Protein AF-A0A958XZC6-F1 (afdb_monomer)

Solvent-accessible surface area (backbone atoms only — not comparable to full-atom values): 3819 Å² total; per-residue (Å²): 133,81,90,76,71,53,89,60,54,73,68,56,50,52,54,43,52,52,46,41,75,66,50,84,50,65,68,59,28,53,52,40,50,53,49,45,43,22,28,73,68,65,42,48,46,66,62,47,13,65,74,74,74,48,55,42,70,61,41,46,56,58,76,73,105

Foldseek 3Di:
DDWFADADDPVRLVVLVVCLVPDPDPVSNLLSQLNCCRHVVVDTLCVSCVVSVHDSVVSVVSRVD

Sequence (65 aa):
MKSIQIELKADEISDLEHLYHQTKDIRTRTRVQIILLNGEQGMVSSAIASIVRMNDVSVQRILHR

Mean predicted aligned error: 3.02 Å

Radius of gyration: 11.13 Å; Cα contacts (8 Å, |Δi|>4): 69; chains: 1; bounding box: 22×30×24 Å

Structure (mmCIF, N/CA/C/O backbone):
data_AF-A0A958XZC6-F1
#
_entry.id   AF-A0A958XZC6-F1
#
loop_
_atom_site.group_PDB
_atom_site.id
_atom_site.type_symbol
_atom_site.label_atom_id
_atom_site.label_alt_i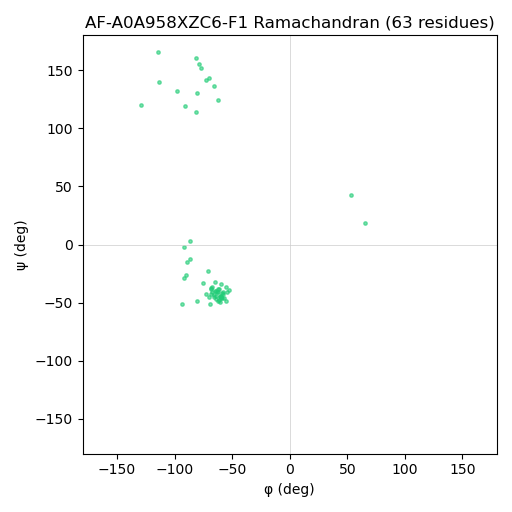d
_atom_site.label_comp_id
_atom_site.label_asym_id
_atom_site.label_entity_id
_atom_site.label_seq_id
_atom_site.pdbx_PDB_ins_code
_atom_site.Cartn_x
_atom_site.Cartn_y
_atom_site.Cartn_z
_atom_site.occupancy
_atom_site.B_iso_or_equiv
_atom_site.auth_seq_id
_atom_site.auth_comp_id
_atom_site.auth_asym_id
_atom_site.auth_atom_id
_atom_site.pdbx_PDB_model_num
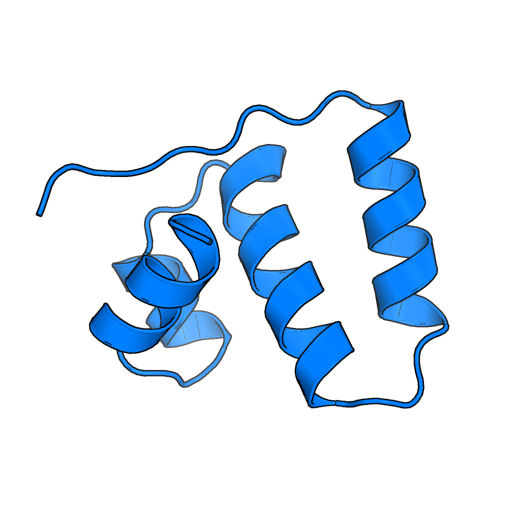ATOM 1 N N . MET A 1 1 ? -3.681 -21.319 5.399 1.00 56.03 1 MET A N 1
ATOM 2 C CA . MET A 1 1 ? -3.060 -20.423 6.403 1.00 56.03 1 MET A CA 1
ATOM 3 C C . MET A 1 1 ? -4.141 -19.506 6.960 1.00 56.03 1 MET A C 1
ATOM 5 O O . MET A 1 1 ? -5.108 -19.261 6.251 1.00 56.03 1 MET A O 1
ATOM 9 N N . LYS A 1 2 ? -4.036 -19.084 8.227 1.00 58.00 2 LYS A N 1
ATOM 10 C CA . LYS A 1 2 ? -5.025 -18.214 8.892 1.00 58.00 2 LYS A CA 1
ATOM 11 C C . LYS A 1 2 ? -4.955 -16.802 8.288 1.00 58.00 2 LYS A C 1
ATOM 13 O O . LYS A 1 2 ? -3.861 -16.363 7.942 1.00 58.00 2 LYS A O 1
ATOM 18 N N . SER A 1 3 ? -6.090 -16.120 8.140 1.00 64.69 3 SER A N 1
ATOM 19 C CA . SER A 1 3 ? -6.135 -14.727 7.679 1.00 64.69 3 SER A CA 1
ATOM 20 C C . SER A 1 3 ? -5.395 -13.830 8.672 1.00 64.69 3 SER A C 1
ATOM 22 O O . SER A 1 3 ? -5.705 -13.854 9.863 1.00 64.69 3 SER A O 1
ATOM 24 N N . ILE A 1 4 ? -4.408 -13.078 8.185 1.00 81.75 4 ILE A N 1
ATOM 25 C CA . ILE A 1 4 ? -3.672 -12.086 8.973 1.00 81.75 4 ILE A CA 1
ATOM 26 C C . ILE A 1 4 ? -4.282 -10.724 8.679 1.00 81.75 4 ILE A C 1
ATOM 28 O O . ILE A 1 4 ? -4.501 -10.376 7.515 1.00 81.75 4 ILE A O 1
ATOM 32 N N . GLN A 1 5 ? -4.548 -9.981 9.743 1.00 87.62 5 GLN A N 1
ATOM 33 C CA . GLN A 1 5 ? -4.978 -8.600 9.672 1.00 87.62 5 GLN A CA 1
ATOM 34 C C . GLN A 1 5 ? -4.085 -7.791 10.602 1.00 87.62 5 GLN A C 1
ATOM 36 O O . GLN A 1 5 ? -3.974 -8.108 11.785 1.00 87.62 5 GLN A O 1
ATOM 41 N N . ILE A 1 6 ? -3.383 -6.822 10.027 1.00 91.00 6 ILE A N 1
ATOM 42 C CA . ILE A 1 6 ? -2.531 -5.893 10.755 1.00 91.00 6 ILE A CA 1
ATOM 43 C C . ILE A 1 6 ? -3.442 -4.823 11.348 1.00 91.00 6 ILE A C 1
ATOM 45 O O . ILE A 1 6 ? -4.271 -4.257 10.646 1.00 91.00 6 ILE A O 1
ATOM 49 N N . GLU A 1 7 ? -3.298 -4.543 12.635 1.00 92.56 7 GLU A N 1
ATOM 50 C CA . GLU A 1 7 ? -3.937 -3.385 13.253 1.00 92.56 7 GLU A CA 1
ATOM 51 C C . GLU A 1 7 ? -2.959 -2.213 13.173 1.00 92.56 7 GLU A C 1
ATOM 53 O O . GLU A 1 7 ? -1.849 -2.309 13.695 1.00 92.56 7 GLU A O 1
ATOM 58 N N . LEU A 1 8 ? -3.356 -1.136 12.494 1.00 93.25 8 LEU A N 1
ATOM 59 C CA . LEU A 1 8 ? -2.575 0.096 12.395 1.00 93.25 8 LEU A CA 1
ATOM 60 C C . LEU A 1 8 ? -3.293 1.230 13.121 1.00 93.25 8 LEU A C 1
ATOM 62 O O . LEU A 1 8 ? -4.511 1.390 13.016 1.00 93.25 8 LEU A O 1
ATOM 66 N N . LYS A 1 9 ? -2.530 2.053 13.834 1.00 95.81 9 LYS A N 1
ATOM 67 C CA . LYS A 1 9 ? -2.998 3.333 14.372 1.00 95.81 9 LYS A CA 1
ATOM 68 C C . LYS A 1 9 ? -2.957 4.410 13.289 1.00 95.81 9 LYS A C 1
ATOM 70 O O . LYS A 1 9 ? -2.213 4.300 12.320 1.00 95.81 9 LYS A O 1
ATOM 75 N N . ALA A 1 10 ? -3.709 5.492 13.494 1.00 94.31 10 ALA A N 1
ATOM 76 C CA . ALA A 1 10 ? -3.750 6.620 12.560 1.00 94.31 10 ALA A CA 1
ATOM 77 C C . ALA A 1 10 ? -2.353 7.199 12.257 1.00 94.31 10 ALA A C 1
ATOM 79 O O . ALA A 1 10 ? -2.038 7.457 11.098 1.00 94.31 10 ALA A O 1
ATOM 80 N N . ASP A 1 11 ? -1.498 7.323 13.277 1.00 96.25 11 ASP A N 1
ATOM 81 C CA . ASP A 1 11 ? -0.127 7.823 13.112 1.00 96.25 11 ASP A CA 1
ATOM 82 C C . ASP A 1 11 ? 0.721 6.877 12.242 1.00 96.25 11 ASP A C 1
ATOM 84 O O . ASP A 1 11 ? 1.443 7.320 11.354 1.00 96.25 11 ASP A O 1
ATOM 88 N N . GLU A 1 12 ? 0.569 5.561 12.425 1.00 96.50 12 GLU A N 1
ATOM 89 C CA . GLU A 1 12 ? 1.289 4.545 11.646 1.00 96.50 12 GLU A CA 1
ATOM 90 C C . GLU A 1 12 ? 0.832 4.526 10.181 1.00 96.50 12 GLU A C 1
ATOM 92 O O . GLU A 1 12 ? 1.655 4.354 9.282 1.00 96.50 12 GLU A O 1
ATOM 97 N N . ILE A 1 13 ? -0.465 4.735 9.927 1.00 96.69 13 ILE A N 1
ATOM 98 C CA . ILE A 1 13 ? -1.010 4.875 8.568 1.00 96.69 13 ILE A CA 1
ATOM 99 C C . ILE A 1 13 ? -0.392 6.101 7.892 1.00 96.69 13 ILE A C 1
ATOM 101 O O . ILE A 1 13 ? 0.136 5.980 6.789 1.00 96.69 13 ILE A O 1
ATOM 105 N N . SER A 1 14 ? -0.383 7.251 8.573 1.00 97.19 14 SER A N 1
ATOM 106 C CA . SER A 1 14 ? 0.204 8.489 8.048 1.00 97.19 14 SER A CA 1
ATOM 107 C C . SER A 1 14 ? 1.698 8.331 7.730 1.00 97.19 14 SER A C 1
ATOM 109 O O . SER A 1 14 ? 2.159 8.747 6.664 1.00 97.19 14 SER A O 1
ATOM 111 N N . ASP A 1 15 ? 2.466 7.695 8.617 1.00 97.56 15 ASP A N 1
ATOM 112 C CA . ASP A 1 15 ? 3.893 7.433 8.397 1.00 97.56 15 ASP A CA 1
ATOM 113 C C . ASP A 1 15 ? 4.130 6.508 7.192 1.00 97.56 15 ASP A C 1
ATOM 115 O O . ASP A 1 15 ? 5.040 6.731 6.384 1.00 97.56 15 ASP A O 1
ATOM 119 N N . LEU A 1 16 ? 3.292 5.479 7.037 1.00 97.38 16 LEU A N 1
ATOM 120 C CA . LEU A 1 16 ? 3.343 4.555 5.906 1.00 97.38 16 LEU A CA 1
ATOM 121 C C . LEU A 1 16 ? 2.946 5.236 4.592 1.00 97.38 16 LEU A C 1
ATOM 123 O O . LEU A 1 16 ? 3.632 5.038 3.589 1.00 97.38 16 LEU A O 1
ATOM 127 N N . GLU A 1 17 ? 1.903 6.065 4.568 1.00 97.19 17 GLU A N 1
ATOM 128 C CA . GLU A 1 17 ? 1.537 6.853 3.385 1.00 97.19 17 GLU A CA 1
ATOM 129 C C . GLU A 1 17 ? 2.681 7.777 2.960 1.00 97.19 17 GLU A C 1
ATOM 131 O O . GLU A 1 17 ? 3.081 7.809 1.790 1.00 97.19 17 GLU A O 1
ATOM 136 N N . HIS A 1 18 ? 3.279 8.481 3.921 1.00 97.88 18 HIS A N 1
ATOM 137 C CA . HIS A 1 18 ? 4.422 9.344 3.662 1.00 97.88 18 HIS A CA 1
ATOM 138 C C . HIS A 1 18 ? 5.601 8.550 3.075 1.00 97.88 18 HIS A C 1
ATOM 140 O O . HIS A 1 18 ? 6.174 8.933 2.048 1.00 97.88 18 HIS A O 1
ATOM 146 N N . LEU A 1 19 ? 5.915 7.385 3.653 1.00 97.81 19 LEU A N 1
ATOM 147 C CA . LEU A 1 19 ? 6.955 6.492 3.144 1.00 97.81 19 LEU A CA 1
ATOM 148 C C . LEU A 1 19 ? 6.639 5.963 1.734 1.00 97.81 19 LEU A C 1
ATOM 150 O O . LEU A 1 19 ? 7.541 5.908 0.893 1.00 97.81 19 LEU A O 1
ATOM 154 N N . TYR A 1 20 ? 5.384 5.603 1.449 1.00 97.12 20 TYR A N 1
ATOM 155 C CA . TYR A 1 20 ? 4.935 5.135 0.133 1.00 97.12 20 TYR A CA 1
ATOM 156 C C . TYR A 1 20 ? 5.222 6.170 -0.962 1.00 97.12 20 TYR A C 1
ATOM 158 O O . TYR A 1 20 ? 5.763 5.827 -2.023 1.00 97.12 20 TY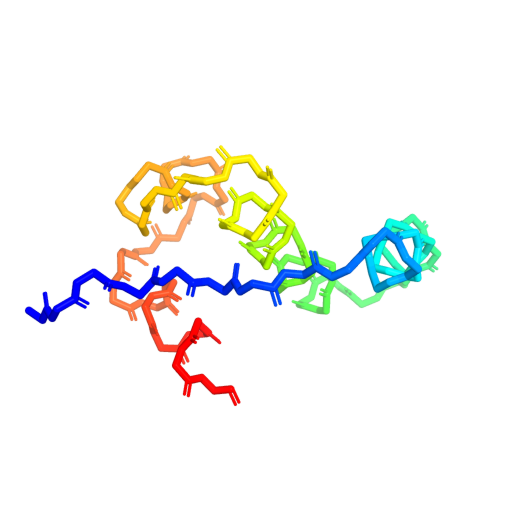R A O 1
ATOM 166 N N . HIS A 1 21 ? 4.905 7.438 -0.687 1.00 97.38 21 HIS A N 1
ATOM 167 C CA . HIS A 1 21 ? 5.081 8.537 -1.633 1.00 97.38 21 HIS A CA 1
ATOM 168 C C . HIS A 1 21 ? 6.541 8.979 -1.796 1.00 97.38 21 HIS A C 1
ATOM 170 O O . HIS A 1 21 ? 6.935 9.371 -2.896 1.00 97.38 21 HIS A O 1
ATOM 176 N N . GLN A 1 22 ? 7.358 8.898 -0.744 1.00 97.62 22 GLN A N 1
ATOM 177 C CA . GLN A 1 22 ? 8.734 9.407 -0.777 1.00 97.62 22 GLN A CA 1
ATOM 178 C C . GLN A 1 22 ? 9.786 8.380 -1.185 1.00 97.62 22 GLN A C 1
ATOM 180 O O . GLN A 1 22 ? 10.829 8.745 -1.739 1.00 97.62 22 GLN A O 1
ATOM 185 N N . THR A 1 23 ? 9.554 7.095 -0.912 1.00 96.69 23 THR A N 1
ATOM 186 C CA . THR A 1 23 ? 10.569 6.078 -1.181 1.00 96.69 23 THR A CA 1
ATOM 187 C C . THR A 1 23 ? 10.835 5.932 -2.678 1.00 96.69 23 THR A C 1
ATOM 189 O O . THR A 1 23 ? 9.915 5.869 -3.498 1.00 96.69 23 THR A O 1
ATOM 192 N N . LYS A 1 24 ? 12.115 5.843 -3.049 1.00 96.50 24 LYS A N 1
ATOM 193 C CA . LYS A 1 24 ? 12.554 5.499 -4.412 1.00 96.50 24 LYS A CA 1
ATOM 194 C C . LYS A 1 24 ? 12.713 3.990 -4.604 1.00 96.50 24 LYS A C 1
ATOM 196 O O . LYS A 1 24 ? 12.797 3.531 -5.740 1.00 96.50 24 LYS A O 1
ATOM 201 N N . ASP A 1 25 ? 12.747 3.222 -3.513 1.00 97.69 25 ASP A N 1
ATOM 202 C CA . ASP A 1 25 ? 12.871 1.770 -3.576 1.00 97.69 25 ASP A CA 1
ATOM 203 C C . ASP A 1 25 ? 11.509 1.125 -3.848 1.00 97.69 25 ASP A C 1
ATOM 205 O O . ASP A 1 25 ? 10.590 1.164 -3.027 1.00 97.69 25 ASP A O 1
ATOM 209 N N . ILE A 1 26 ? 11.394 0.499 -5.018 1.00 95.38 26 ILE A N 1
ATOM 210 C CA . ILE A 1 26 ? 10.151 -0.119 -5.492 1.00 95.38 26 ILE A CA 1
ATOM 211 C C . ILE A 1 26 ? 9.702 -1.232 -4.541 1.00 95.38 26 ILE A C 1
ATOM 213 O O . ILE A 1 26 ? 8.512 -1.357 -4.266 1.00 95.38 26 ILE A O 1
ATOM 217 N N . ARG A 1 27 ? 10.638 -2.020 -3.994 1.00 95.06 27 ARG A N 1
ATOM 218 C CA . ARG A 1 27 ? 10.293 -3.128 -3.091 1.00 95.06 27 ARG A CA 1
ATOM 219 C C . ARG A 1 27 ? 9.686 -2.612 -1.792 1.00 95.06 27 ARG A C 1
ATOM 221 O O . ARG A 1 27 ? 8.683 -3.154 -1.333 1.00 95.06 27 ARG A O 1
ATOM 228 N N . THR A 1 28 ? 10.267 -1.562 -1.225 1.00 96.62 28 THR A N 1
ATOM 229 C CA . THR A 1 28 ? 9.753 -0.875 -0.039 1.00 96.62 28 THR A CA 1
ATOM 230 C C . THR A 1 28 ? 8.378 -0.296 -0.329 1.00 96.62 28 THR A C 1
ATOM 232 O O . THR A 1 28 ? 7.450 -0.578 0.423 1.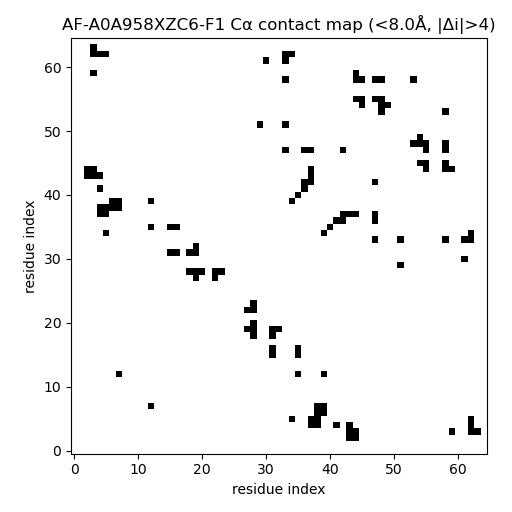00 96.62 28 THR A O 1
ATOM 235 N N . ARG A 1 29 ? 8.201 0.402 -1.460 1.00 97.81 29 ARG A N 1
ATOM 236 C CA . ARG A 1 29 ? 6.896 0.943 -1.863 1.00 97.81 29 ARG A CA 1
ATOM 237 C C . ARG A 1 29 ? 5.819 -0.139 -1.934 1.00 97.81 29 ARG A C 1
ATOM 239 O O . ARG A 1 29 ? 4.750 0.026 -1.359 1.00 97.81 29 ARG A O 1
ATOM 246 N N . THR A 1 30 ? 6.104 -1.263 -2.592 1.00 97.25 30 THR A N 1
ATOM 247 C CA . THR A 1 30 ? 5.150 -2.374 -2.713 1.00 97.25 30 THR A CA 1
ATOM 248 C C . THR A 1 30 ? 4.827 -3.004 -1.359 1.00 97.25 30 THR A C 1
ATOM 250 O O . THR A 1 30 ? 3.671 -3.318 -1.095 1.00 97.25 30 THR A O 1
ATOM 253 N N . ARG A 1 31 ? 5.815 -3.171 -0.471 1.00 97.00 31 ARG A N 1
ATOM 254 C CA . ARG A 1 31 ? 5.570 -3.695 0.883 1.00 97.00 31 ARG A CA 1
ATOM 255 C C . ARG A 1 31 ? 4.689 -2.760 1.704 1.00 97.00 31 ARG A C 1
ATOM 257 O O . ARG A 1 31 ? 3.757 -3.232 2.340 1.00 97.00 31 ARG A O 1
ATOM 264 N N . VAL A 1 32 ? 4.955 -1.459 1.649 1.00 97.56 32 VAL A N 1
ATOM 265 C CA . VAL A 1 32 ? 4.137 -0.439 2.314 1.00 97.56 32 VAL A CA 1
ATOM 266 C C . VAL A 1 32 ? 2.707 -0.463 1.775 1.00 97.56 32 VAL A C 1
ATOM 268 O O . VAL A 1 32 ? 1.767 -0.511 2.558 1.00 97.56 32 VAL A O 1
ATOM 271 N N . GLN A 1 33 ? 2.534 -0.548 0.453 1.00 97.81 33 GLN A N 1
ATOM 272 C CA . GLN A 1 33 ? 1.215 -0.677 -0.169 1.00 97.81 33 GLN A CA 1
ATOM 273 C C . GLN A 1 33 ? 0.455 -1.914 0.327 1.00 97.81 33 GLN A C 1
ATOM 275 O O . GLN A 1 33 ? -0.732 -1.827 0.617 1.00 97.81 33 GLN A O 1
ATOM 280 N N . ILE A 1 34 ? 1.129 -3.064 0.449 1.00 97.81 34 ILE A N 1
ATOM 281 C CA . ILE A 1 34 ? 0.531 -4.296 0.988 1.00 97.81 34 ILE A CA 1
ATOM 282 C C . ILE A 1 34 ? 0.055 -4.091 2.431 1.00 97.81 34 ILE A C 1
ATOM 284 O O . ILE A 1 34 ? -1.044 -4.524 2.772 1.00 97.81 34 ILE A O 1
ATOM 288 N N . ILE A 1 35 ? 0.873 -3.444 3.265 1.00 96.94 35 ILE A N 1
ATOM 289 C CA . ILE A 1 35 ? 0.550 -3.190 4.673 1.00 96.94 35 ILE A CA 1
ATOM 290 C C . ILE A 1 35 ? -0.635 -2.228 4.786 1.00 96.94 35 ILE A C 1
ATOM 292 O O . ILE A 1 35 ? -1.565 -2.532 5.522 1.00 96.94 35 ILE A O 1
ATOM 296 N N . LEU A 1 36 ? -0.653 -1.133 4.019 1.00 97.38 36 LEU A N 1
ATOM 297 C CA . LEU A 1 36 ? -1.771 -0.183 3.994 1.00 97.38 36 LEU A CA 1
ATOM 298 C C . LEU A 1 36 ? -3.072 -0.860 3.539 1.00 97.38 36 LEU A C 1
ATOM 300 O O . LEU A 1 36 ? -4.073 -0.814 4.244 1.00 97.38 36 LEU A O 1
ATOM 304 N N . LEU A 1 37 ? -3.058 -1.607 2.431 1.00 97.44 37 LEU A N 1
ATOM 305 C CA . LEU A 1 37 ? -4.261 -2.311 1.962 1.00 97.44 37 LEU A CA 1
ATOM 306 C C . LEU A 1 37 ? -4.801 -3.314 2.999 1.00 97.44 37 LEU A C 1
ATOM 308 O O . LEU A 1 37 ? -6.012 -3.500 3.097 1.00 97.44 37 LEU A O 1
ATOM 312 N N . ASN A 1 38 ? -3.932 -3.960 3.781 1.00 97.12 38 ASN A N 1
ATOM 313 C CA . ASN A 1 38 ? -4.366 -4.895 4.818 1.00 97.12 38 ASN A CA 1
ATOM 314 C C . ASN A 1 38 ? -4.819 -4.196 6.106 1.00 97.12 38 ASN A C 1
ATOM 316 O O . ASN A 1 38 ? -5.874 -4.540 6.631 1.00 97.12 38 ASN A O 1
ATOM 320 N N . GLY A 1 39 ? -4.024 -3.257 6.616 1.00 94.81 39 GLY A N 1
ATOM 321 C CA . GLY A 1 39 ? -4.223 -2.671 7.939 1.00 94.81 39 GLY A CA 1
ATOM 322 C C . GLY A 1 39 ? -5.108 -1.431 7.975 1.00 94.81 39 GLY A C 1
ATOM 323 O O . GLY A 1 39 ? -5.766 -1.194 8.981 1.00 94.81 39 GLY A O 1
ATOM 324 N N . GLU A 1 40 ? -5.185 -0.676 6.880 1.00 95.00 40 GLU A N 1
ATOM 325 C CA . GLU A 1 40 ? -6.105 0.459 6.746 1.00 95.00 40 GLU A CA 1
ATOM 326 C C . GLU A 1 40 ? -7.420 0.015 6.088 1.00 95.00 40 GLU A C 1
ATOM 328 O O . GLU A 1 40 ? -8.502 0.253 6.618 1.00 95.00 40 GLU A O 1
ATOM 333 N N . GLN A 1 41 ? -7.342 -0.670 4.941 1.00 93.31 41 GLN A N 1
ATOM 334 C CA . GLN A 1 41 ? -8.532 -1.035 4.153 1.00 93.31 41 GLN A CA 1
ATOM 335 C C . GLN A 1 41 ? -9.104 -2.417 4.500 1.00 93.31 41 GLN A C 1
ATOM 337 O O . GLN A 1 41 ? -10.112 -2.834 3.927 1.00 93.31 41 GLN A O 1
ATOM 342 N N . GLY A 1 42 ? -8.472 -3.155 5.419 1.00 94.06 42 GLY A N 1
ATOM 343 C CA . GLY A 1 42 ? -8.952 -4.463 5.869 1.00 94.06 42 GLY A CA 1
ATOM 344 C C . GLY A 1 42 ? -8.934 -5.549 4.790 1.00 94.06 42 GLY A C 1
ATOM 345 O O . GLY A 1 42 ? -9.641 -6.551 4.907 1.00 94.06 42 GLY A O 1
ATOM 346 N N . MET A 1 43 ? -8.172 -5.365 3.707 1.00 96.00 43 MET A N 1
ATOM 347 C CA . MET A 1 43 ? -8.167 -6.309 2.594 1.00 96.00 43 MET A CA 1
ATOM 348 C C . MET A 1 43 ? -7.432 -7.600 2.956 1.00 96.00 43 MET A C 1
ATOM 350 O O . MET A 1 43 ? -6.367 -7.603 3.578 1.00 96.00 43 MET A O 1
ATOM 354 N N . VAL A 1 44 ? -7.969 -8.726 2.490 1.00 94.81 44 VAL A N 1
ATOM 355 C CA . VAL A 1 44 ? -7.325 -10.038 2.629 1.00 94.81 44 VAL A CA 1
ATOM 356 C C . VAL A 1 44 ? -6.208 -10.228 1.600 1.00 94.81 44 VAL A C 1
ATOM 358 O O . VAL A 1 44 ? -6.224 -9.641 0.516 1.00 94.81 44 VAL A O 1
ATOM 361 N N . SER A 1 45 ? -5.249 -11.102 1.914 1.00 94.69 45 SER A N 1
ATOM 362 C CA . SER A 1 45 ? -4.036 -11.307 1.110 1.00 94.69 45 SER A CA 1
ATOM 363 C C . SER A 1 45 ? -4.306 -11.652 -0.361 1.00 94.69 45 SER A C 1
ATOM 365 O O . SER A 1 45 ? -3.604 -11.151 -1.236 1.00 94.69 45 SER A O 1
ATOM 367 N N . SER A 1 46 ? -5.352 -12.430 -0.654 1.00 94.62 46 SER A N 1
ATOM 368 C CA . SER A 1 46 ? -5.723 -12.818 -2.022 1.00 94.62 46 SER A CA 1
ATOM 369 C C . SER A 1 46 ? -6.223 -11.639 -2.867 1.00 94.62 46 SER A C 1
ATOM 371 O O . SER A 1 46 ? -5.908 -11.540 -4.057 1.00 94.62 46 SER A O 1
ATOM 373 N N . ALA A 1 47 ? -6.959 -10.710 -2.254 1.00 96.19 47 ALA A N 1
ATOM 374 C CA . ALA A 1 47 ? -7.411 -9.490 -2.912 1.00 96.19 47 ALA A CA 1
ATOM 375 C C . ALA A 1 47 ? -6.225 -8.548 -3.166 1.00 96.19 47 AL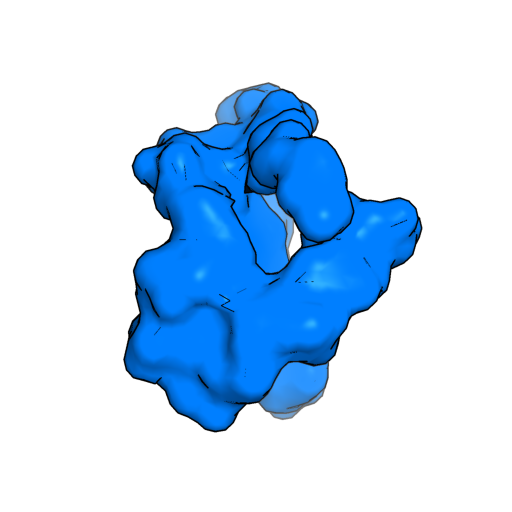A A C 1
ATOM 377 O O . ALA A 1 47 ? -6.043 -8.059 -4.281 1.00 96.19 47 ALA A O 1
ATOM 378 N N . 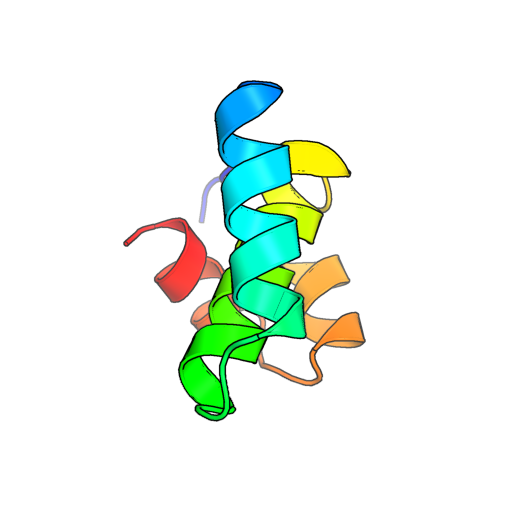ILE A 1 48 ? -5.358 -8.378 -2.162 1.00 97.12 48 ILE A N 1
ATOM 379 C CA . ILE A 1 48 ? -4.135 -7.573 -2.274 1.00 97.12 48 ILE A CA 1
ATOM 380 C C . ILE A 1 48 ? -3.225 -8.118 -3.377 1.00 97.12 48 ILE A C 1
ATOM 382 O O . ILE A 1 48 ? -2.752 -7.350 -4.210 1.00 97.12 48 ILE A O 1
ATOM 386 N N . ALA A 1 49 ? -3.017 -9.436 -3.429 1.00 97.00 49 ALA A N 1
ATOM 387 C CA . ALA A 1 49 ? -2.195 -10.107 -4.435 1.00 97.00 49 ALA A CA 1
ATOM 388 C C . ALA A 1 49 ? -2.604 -9.737 -5.869 1.00 97.00 49 ALA A C 1
ATOM 390 O O . ALA A 1 49 ? -1.743 -9.482 -6.714 1.00 97.00 49 ALA A O 1
ATOM 391 N N . SER A 1 50 ? -3.911 -9.612 -6.113 1.00 96.56 50 SER A N 1
ATOM 392 C CA . SER A 1 50 ? -4.456 -9.188 -7.405 1.00 96.56 50 SER A CA 1
ATOM 393 C C . SER A 1 50 ? -4.137 -7.720 -7.722 1.00 96.56 50 SER A C 1
ATOM 395 O O . SER A 1 50 ? -3.807 -7.400 -8.864 1.00 96.56 50 SER A O 1
ATOM 397 N N . ILE A 1 51 ? -4.166 -6.835 -6.717 1.00 96.75 51 ILE A N 1
ATOM 398 C CA . ILE A 1 51 ? -3.842 -5.404 -6.861 1.00 96.75 51 ILE A CA 1
ATOM 399 C C . ILE A 1 51 ? -2.353 -5.204 -7.148 1.00 96.75 51 ILE A C 1
ATOM 401 O O . ILE A 1 51 ? -1.987 -4.528 -8.109 1.00 96.75 51 ILE A O 1
ATOM 405 N N . VAL A 1 52 ? -1.483 -5.810 -6.336 1.00 95.75 52 VAL A N 1
ATOM 406 C CA . VAL A 1 52 ? -0.026 -5.611 -6.434 1.00 95.75 52 VAL A CA 1
ATOM 407 C C . VAL A 1 52 ? 0.647 -6.551 -7.440 1.00 95.75 52 VAL A C 1
ATOM 409 O O . VAL A 1 52 ? 1.868 -6.528 -7.581 1.00 95.75 52 VAL A O 1
ATOM 412 N N . ARG A 1 53 ? -0.137 -7.377 -8.151 1.00 96.38 53 ARG A N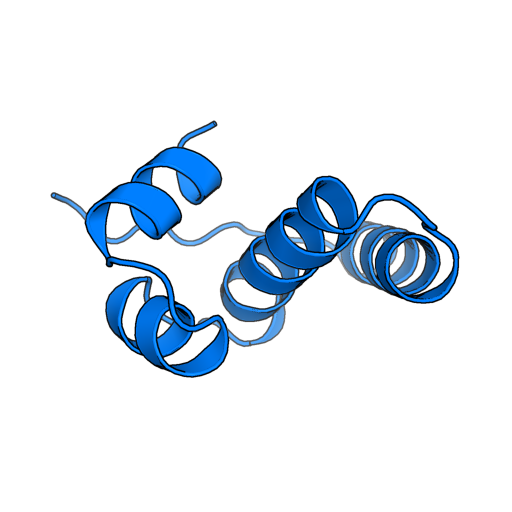 1
ATOM 413 C CA . ARG A 1 53 ? 0.325 -8.370 -9.140 1.00 96.38 53 ARG A CA 1
ATOM 414 C C . ARG A 1 53 ? 1.393 -9.315 -8.584 1.00 96.38 53 ARG A C 1
ATOM 416 O O . ARG A 1 53 ? 2.381 -9.632 -9.246 1.00 96.38 53 ARG A O 1
ATOM 423 N N . MET A 1 54 ? 1.179 -9.772 -7.356 1.00 95.75 54 MET A N 1
ATOM 424 C CA . MET A 1 54 ? 2.015 -10.768 -6.689 1.00 95.75 54 MET A CA 1
ATOM 425 C C . MET A 1 54 ? 1.215 -12.047 -6.462 1.00 95.75 54 MET A C 1
ATOM 427 O O . MET A 1 54 ? -0.005 -12.060 -6.574 1.00 95.75 54 MET A O 1
ATOM 431 N N . ASN A 1 55 ? 1.896 -13.142 -6.131 1.00 95.88 55 ASN A N 1
ATOM 432 C CA . ASN A 1 55 ? 1.198 -14.335 -5.663 1.00 95.88 55 ASN A CA 1
ATOM 433 C C . ASN A 1 55 ? 0.757 -14.164 -4.193 1.00 95.88 55 ASN A C 1
ATOM 435 O O . ASN A 1 55 ? 1.413 -13.467 -3.413 1.00 95.88 55 ASN A O 1
ATOM 439 N N . ASP A 1 56 ? -0.330 -14.840 -3.818 1.00 95.25 56 ASP A N 1
ATOM 440 C CA . ASP A 1 56 ? -0.922 -14.773 -2.473 1.00 95.25 56 ASP A CA 1
ATOM 441 C C . ASP A 1 56 ? 0.070 -15.181 -1.368 1.00 95.25 56 ASP A C 1
ATOM 443 O O . ASP A 1 56 ? 0.193 -14.508 -0.348 1.00 95.25 56 ASP A O 1
ATOM 447 N N . VAL A 1 57 ? 0.878 -16.221 -1.602 1.00 94.88 57 VAL A N 1
ATOM 448 C CA . VAL A 1 57 ? 1.871 -16.715 -0.629 1.00 94.88 57 VAL A CA 1
ATOM 449 C C . VAL A 1 57 ? 2.935 -15.658 -0.306 1.00 94.88 57 VAL A C 1
ATOM 451 O O . VAL A 1 57 ? 3.359 -15.522 0.841 1.00 94.88 57 VAL A O 1
ATOM 454 N N . SER A 1 58 ? 3.378 -14.889 -1.297 1.00 95.50 58 SER A N 1
ATOM 455 C CA . SER A 1 58 ? 4.339 -13.802 -1.129 1.00 95.50 58 SER A CA 1
ATOM 456 C C . SER A 1 58 ? 3.734 -12.654 -0.328 1.00 95.50 58 SER A C 1
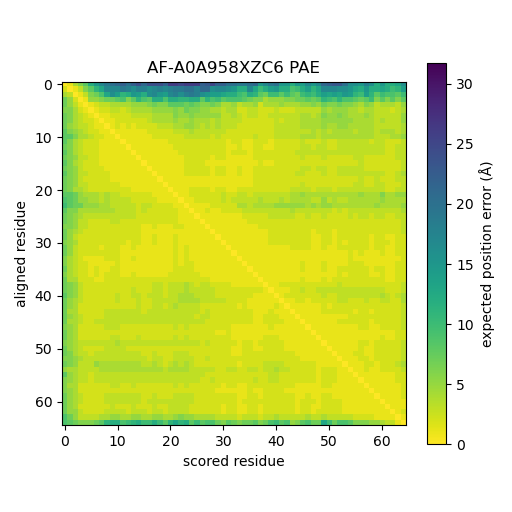ATOM 458 O O . SER A 1 58 ? 4.416 -12.122 0.545 1.00 95.50 58 SER A O 1
ATOM 460 N N . VAL A 1 59 ? 2.466 -12.311 -0.574 1.00 96.06 59 VAL A N 1
ATOM 461 C CA . VAL A 1 59 ? 1.745 -11.303 0.217 1.00 96.06 59 VAL A CA 1
ATOM 462 C C . VAL A 1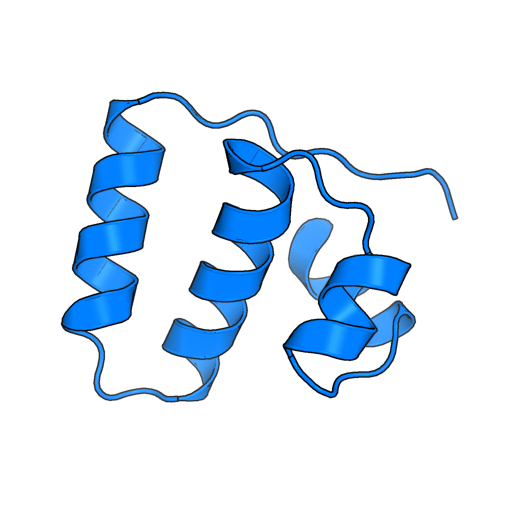 59 ? 1.592 -11.770 1.665 1.00 96.06 59 VAL A C 1
ATOM 464 O O . VAL A 1 59 ? 1.956 -11.037 2.578 1.00 96.06 59 VAL A O 1
ATOM 467 N N . GLN A 1 60 ? 1.176 -13.019 1.893 1.00 94.56 60 GLN A N 1
ATOM 468 C CA . GLN A 1 60 ? 1.079 -13.594 3.240 1.00 94.56 60 GLN A CA 1
ATOM 469 C C . GLN A 1 60 ? 2.422 -13.586 3.979 1.00 94.56 60 GLN A C 1
ATOM 471 O O . GLN A 1 60 ? 2.475 -13.251 5.158 1.00 94.56 60 GLN A O 1
ATOM 476 N N . ARG A 1 61 ? 3.527 -13.910 3.295 1.00 94.50 61 ARG A N 1
ATOM 477 C CA . ARG A 1 61 ? 4.876 -13.842 3.885 1.00 94.50 61 ARG A CA 1
ATOM 478 C C . ARG A 1 61 ? 5.297 -12.424 4.251 1.00 94.50 61 ARG A C 1
ATOM 480 O O . ARG A 1 61 ? 6.076 -12.270 5.184 1.00 94.50 61 ARG A O 1
ATOM 487 N N . ILE A 1 62 ? 4.842 -11.420 3.505 1.00 94.88 62 ILE A N 1
ATOM 488 C CA . ILE A 1 62 ? 5.104 -10.015 3.823 1.00 94.88 62 ILE A CA 1
ATOM 489 C C . ILE A 1 62 ? 4.281 -9.590 5.039 1.00 94.88 62 ILE A C 1
ATOM 491 O O . ILE A 1 62 ? 4.844 -8.957 5.916 1.00 94.88 62 ILE A O 1
ATOM 495 N N . LEU A 1 63 ? 3.007 -9.982 5.122 1.00 94.00 63 LEU A N 1
ATOM 496 C CA . LEU A 1 63 ? 2.122 -9.645 6.247 1.00 94.00 63 LEU A CA 1
ATOM 497 C C . LEU A 1 63 ? 2.479 -10.373 7.555 1.00 94.00 63 LEU A C 1
ATOM 499 O O . LEU A 1 63 ? 2.113 -9.916 8.629 1.00 94.00 63 LEU A O 1
ATOM 503 N N . HIS A 1 64 ? 3.167 -11.514 7.479 1.00 91.12 64 HIS A N 1
ATOM 504 C CA . HIS A 1 64 ? 3.628 -12.263 8.655 1.00 91.12 64 HIS A CA 1
ATOM 505 C C . HIS A 1 64 ? 4.995 -11.776 9.185 1.00 91.12 64 HIS A C 1
ATOM 507 O O . HIS A 1 64 ? 5.434 -12.214 10.249 1.00 91.12 64 HIS A O 1
ATOM 513 N N . ARG A 1 65 ? 5.719 -10.955 8.418 1.00 79.06 65 ARG A N 1
ATOM 514 C CA . ARG A 1 65 ? 7.050 -10.451 8.784 1.00 79.06 65 ARG A CA 1
ATOM 515 C C . ARG A 1 65 ? 6.957 -9.093 9.446 1.00 79.06 65 ARG A C 1
ATOM 517 O O . ARG A 1 65 ? 7.699 -8.925 10.433 1.00 79.06 65 ARG A O 1
#

Nearest PDB structures (foldseek):
  3vfz-assembly3_B  TM=7.283E-01  e=3.944E-01  Mycobacterium tuberculosis
  3hug-assembly4_M  TM=7.546E-01  e=5.133E-01  Mycobacterium tuberculosis H37Rv
  3hug-assembly6_A  TM=5.955E-01  e=4.806E-01  Mycobacterium tuberculosis H37Rv
  2h27-assembly2_D  TM=6.597E-01  e=9.919E-01  Escherichia coli K-12

Secondary structure (DSSP, 8-state):
-PPP-----HHHHHHHHHHHHH---HHHHHHHHHHHHHHTS---HHHHHHHHT--HHHHHHHHT-

pLDDT: mean 93.66, std 8.21, range [56.03, 97.88]